Protein AF-A0A7L1BUF7-F1 (afdb_monomer)

pLDDT: mean 76.85, std 22.31, range [34.56, 97.25]

Foldseek 3Di:
DPCLVVVLVVVCVVPVLAAEAEQVLVCLQFPFPDDPPPPVPPPPPDDDDDDDDDDDDDDPPPPPPPRGTHNLVVVCVVCVVPRVVVSLVVSLVSQVVSVPDDDPDPDRPDPDHHYHYSDHSVVSVD

Organism: NCBI:txid201329

Secondary structure (DSSP, 8-state):
--SHHHHHHHHHHH-TTSEEE---HHHHH-EES-----------------------PPP---------EE-HHHHHHH-HHHHHHHHHHHHHHHHHHHHHSPPSS-S-SSSS--EEESS-SGGGT-

Solvent-accessible surface area (backbone atoms only — not comparable to full-atom values): 8322 Å² total; per-residue (Å²): 137,92,51,65,72,60,52,51,52,52,48,45,70,76,36,73,83,46,48,74,44,74,64,68,59,68,54,39,50,49,33,70,66,76,74,79,74,80,70,78,70,75,84,76,78,81,76,89,75,82,90,83,92,81,88,84,91,74,87,81,72,79,80,76,75,73,85,46,62,41,40,48,56,59,45,24,73,73,40,42,95,79,26,38,69,59,41,50,52,49,51,39,52,54,51,51,50,63,68,68,51,75,70,92,64,70,81,74,94,49,100,75,75,50,74,48,63,58,71,52,67,62,68,69,77,105

InterPro domains:
  IPR027417 P-loop containing nucleoside triphosphate hydrolase [G3DSA:3.40.50.300] (1-126)
  IPR027417 P-loop containing nucleoside triphosphate hydrolase [SSF52540] (1-125)
  IPR031314 Deoxynucleoside kinase domain [PF01712] (1-126)
  IPR050566 Deoxyribonucleoside Kinase [PTHR10513] (1-126)

Radius of gyration: 23.21 Å; Cα contacts (8 Å, |Δi|>4): 91; chains: 1; bounding box: 41×26×74 Å

Structure (mmCIF, N/CA/C/O backbone):
data_AF-A0A7L1BUF7-F1
#
_entry.id   AF-A0A7L1BUF7-F1
#
loop_
_atom_site.group_PDB
_atom_site.id
_atom_site.type_symbol
_atom_site.label_atom_id
_atom_site.label_alt_id
_atom_site.label_comp_id
_atom_site.label_asym_id
_atom_site.label_entity_id
_atom_site.label_seq_id
_atom_site.pdbx_PDB_ins_code
_atom_site.Cartn_x
_atom_site.Cartn_y
_atom_site.Cartn_z
_atom_site.occupancy
_atom_site.B_iso_or_equiv
_atom_site.auth_seq_id
_atom_site.auth_comp_id
_atom_site.auth_asym_id
_atom_site.auth_atom_id
_atom_site.pdbx_PDB_model_num
ATOM 1 N N . ALA A 1 1 ? -11.373 -7.099 -3.802 1.00 74.81 1 ALA A N 1
ATOM 2 C CA . ALA A 1 1 ? -10.073 -6.577 -4.284 1.00 74.81 1 ALA A CA 1
ATOM 3 C C . ALA A 1 1 ? -10.160 -6.360 -5.794 1.00 7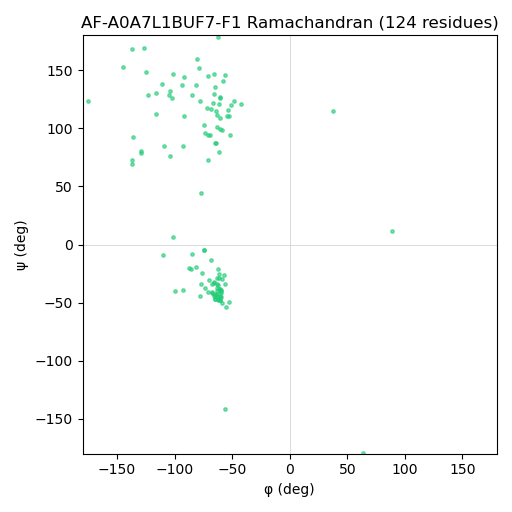4.81 1 ALA A C 1
ATOM 5 O O . ALA A 1 1 ? -10.762 -7.196 -6.445 1.00 74.81 1 ALA A O 1
ATOM 6 N N . VAL A 1 2 ? -9.598 -5.273 -6.344 1.00 91.62 2 VAL A N 1
ATOM 7 C CA . VAL A 1 2 ? -9.746 -4.901 -7.778 1.00 91.62 2 VAL A CA 1
ATOM 8 C C . VAL A 1 2 ? -8.531 -5.242 -8.661 1.00 91.62 2 VAL A C 1
ATOM 10 O O . VAL A 1 2 ? -8.479 -4.840 -9.813 1.00 91.62 2 VAL A O 1
ATOM 13 N N . GLY A 1 3 ? -7.524 -5.948 -8.131 1.00 93.19 3 GLY A N 1
ATOM 14 C CA . GLY A 1 3 ? -6.395 -6.453 -8.934 1.00 93.19 3 GLY A CA 1
ATOM 15 C C . GLY A 1 3 ? -5.177 -5.529 -9.104 1.00 93.19 3 GLY A C 1
ATOM 16 O O . GLY A 1 3 ? -4.300 -5.849 -9.899 1.00 93.19 3 GLY A O 1
ATOM 17 N N . LYS A 1 4 ? -5.059 -4.428 -8.346 1.00 95.38 4 LYS A N 1
ATOM 18 C CA . LYS A 1 4 ? -3.922 -3.479 -8.445 1.00 95.38 4 LYS A CA 1
ATOM 19 C C . LYS A 1 4 ? -2.547 -4.147 -8.331 1.00 95.38 4 LYS A C 1
ATOM 21 O O . LYS A 1 4 ? -1.699 -3.940 -9.190 1.00 95.38 4 LYS A O 1
ATOM 26 N N . SER A 1 5 ? -2.343 -4.988 -7.317 1.00 94.56 5 SER A N 1
ATOM 27 C CA . SER A 1 5 ? -1.062 -5.675 -7.116 1.00 94.56 5 SER A CA 1
ATOM 28 C C . SER A 1 5 ? -0.759 -6.663 -8.251 1.00 94.56 5 SER A C 1
ATOM 30 O O . SER A 1 5 ? 0.396 -6.842 -8.619 1.00 94.56 5 SER A O 1
ATOM 32 N N . THR A 1 6 ? -1.786 -7.278 -8.852 1.00 95.31 6 THR A N 1
ATOM 33 C CA . THR A 1 6 ? -1.630 -8.127 -10.046 1.00 95.31 6 THR A CA 1
ATOM 34 C C . THR A 1 6 ? -1.182 -7.301 -11.247 1.00 95.31 6 THR A C 1
ATOM 36 O O . THR A 1 6 ? -0.256 -7.695 -11.947 1.00 95.31 6 THR A O 1
ATOM 39 N N . PHE A 1 7 ? -1.785 -6.131 -11.455 1.00 96.00 7 PHE A N 1
ATOM 40 C CA . PHE A 1 7 ? -1.385 -5.223 -12.525 1.00 96.00 7 PHE A CA 1
ATOM 41 C C . PHE A 1 7 ? 0.051 -4.707 -12.345 1.00 96.00 7 PHE A C 1
ATOM 43 O O . PHE A 1 7 ? 0.814 -4.685 -13.305 1.00 96.00 7 PHE A O 1
ATOM 50 N N . LEU A 1 8 ? 0.468 -4.388 -11.114 1.00 95.19 8 LEU A N 1
ATOM 51 C CA . LEU A 1 8 ? 1.860 -4.016 -10.830 1.00 95.19 8 LEU A CA 1
ATOM 52 C C . LEU A 1 8 ? 2.845 -5.138 -11.175 1.00 95.19 8 LEU A C 1
ATOM 54 O O . LEU A 1 8 ? 3.888 -4.864 -11.755 1.00 95.19 8 LEU A O 1
ATOM 58 N N . LYS A 1 9 ? 2.507 -6.404 -10.901 1.00 94.44 9 LYS A N 1
ATOM 59 C CA . LYS A 1 9 ? 3.352 -7.537 -11.318 1.00 94.44 9 LYS A CA 1
ATOM 60 C C . LYS A 1 9 ? 3.530 -7.593 -12.838 1.00 94.44 9 LYS A C 1
ATOM 62 O O . LYS A 1 9 ? 4.637 -7.849 -13.299 1.00 94.44 9 LYS A O 1
ATOM 67 N N . LEU A 1 10 ? 2.470 -7.323 -13.605 1.00 97.12 10 LEU A N 1
ATOM 68 C CA . LEU A 1 10 ? 2.556 -7.242 -15.067 1.00 97.12 10 LEU A CA 1
ATOM 69 C C . LEU A 1 10 ? 3.449 -6.079 -15.511 1.00 97.12 10 LEU A C 1
ATOM 71 O O . LEU A 1 10 ? 4.304 -6.275 -16.366 1.00 97.12 10 LEU A O 1
ATOM 75 N N . LEU A 1 11 ? 3.312 -4.897 -14.900 1.00 95.56 11 LEU A N 1
ATOM 76 C CA . LEU A 1 11 ? 4.188 -3.759 -15.198 1.00 95.56 11 LEU A CA 1
ATOM 77 C C . LEU A 1 11 ? 5.659 -4.068 -14.909 1.00 95.56 11 LEU A C 1
ATOM 79 O O . LEU A 1 11 ? 6.512 -3.681 -15.698 1.00 95.56 11 LEU A O 1
ATOM 83 N N . GLY A 1 12 ? 5.957 -4.791 -13.828 1.00 93.56 12 GLY A N 1
ATOM 84 C CA . GLY A 1 12 ? 7.332 -5.157 -13.478 1.00 93.56 12 GLY A CA 1
ATOM 85 C C . GLY A 1 12 ? 7.944 -6.144 -14.469 1.00 93.56 12 GLY A C 1
ATOM 86 O O . GLY A 1 12 ? 9.127 -6.053 -14.777 1.00 93.56 12 GLY A O 1
ATOM 87 N N . ALA A 1 13 ? 7.125 -7.049 -15.016 1.00 94.50 13 ALA A N 1
ATOM 88 C CA . ALA A 1 13 ? 7.547 -7.966 -16.069 1.00 94.50 13 ALA A CA 1
ATOM 89 C C . ALA A 1 13 ? 7.766 -7.248 -17.414 1.00 94.50 13 ALA A C 1
ATOM 91 O O . ALA A 1 13 ? 8.734 -7.537 -18.112 1.00 94.50 13 ALA A O 1
ATOM 92 N N . THR A 1 14 ? 6.889 -6.304 -17.771 1.00 95.62 14 THR A N 1
ATOM 93 C CA . THR A 1 14 ? 6.963 -5.565 -19.043 1.00 95.62 14 THR A CA 1
ATOM 94 C C . THR A 1 14 ? 8.039 -4.477 -19.032 1.00 95.62 14 THR A C 1
ATOM 96 O O . THR A 1 14 ? 8.672 -4.226 -20.056 1.00 95.62 14 THR A O 1
ATOM 99 N N . PHE A 1 15 ? 8.275 -3.840 -17.883 1.00 92.25 15 PHE A N 1
ATOM 100 C CA . PHE A 1 15 ? 9.217 -2.733 -17.726 1.00 92.25 15 PHE A CA 1
ATOM 101 C C . PHE A 1 15 ? 10.183 -2.986 -16.555 1.00 92.25 15 PHE A C 1
ATOM 103 O O . PHE A 1 15 ? 10.036 -2.379 -15.494 1.00 92.25 15 PHE A O 1
ATOM 110 N N . PRO A 1 16 ? 11.224 -3.822 -16.733 1.00 88.44 16 PRO A N 1
AT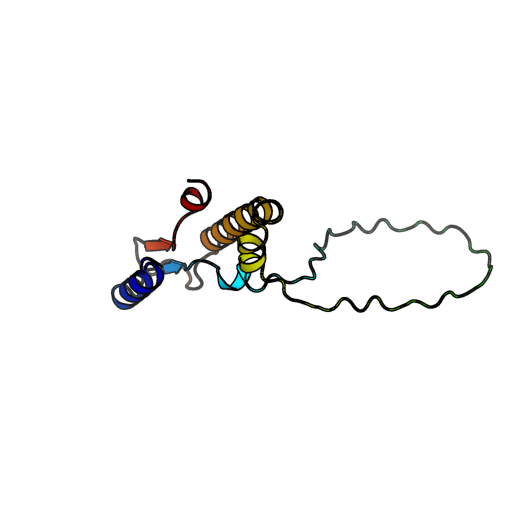OM 111 C CA . PRO A 1 16 ? 12.131 -4.202 -15.642 1.00 88.44 16 PRO A CA 1
ATOM 112 C C . PRO A 1 16 ? 12.913 -3.038 -15.017 1.00 88.44 16 PRO A C 1
ATOM 114 O O . PRO A 1 16 ? 13.409 -3.153 -13.905 1.00 88.44 16 PRO A O 1
ATOM 117 N N . GLN A 1 17 ? 13.046 -1.920 -15.738 1.00 87.75 17 GLN A N 1
ATOM 118 C CA . GLN A 1 17 ? 13.732 -0.712 -15.262 1.00 87.75 17 GLN A CA 1
ATOM 119 C C . GLN A 1 17 ? 12.817 0.211 -14.438 1.00 87.75 17 GLN A C 1
ATOM 121 O O . GLN A 1 17 ? 13.280 1.222 -13.912 1.00 87.75 17 GLN A O 1
ATOM 126 N N . TRP A 1 18 ? 11.509 -0.067 -14.378 1.00 90.62 18 TRP A N 1
ATOM 127 C CA . TRP A 1 18 ? 10.573 0.736 -13.596 1.00 90.62 18 TRP A CA 1
ATOM 128 C C . TRP A 1 18 ? 10.627 0.323 -12.135 1.00 90.62 18 TRP A C 1
ATOM 130 O O . TRP A 1 18 ? 10.607 -0.858 -11.796 1.00 90.62 18 TRP A O 1
ATOM 140 N N . HIS A 1 19 ? 10.623 1.315 -11.254 1.00 91.19 19 HIS A N 1
ATOM 141 C CA . HIS A 1 19 ? 10.612 1.072 -9.825 1.00 91.19 19 HIS A CA 1
ATOM 142 C C . HIS A 1 19 ? 9.168 1.045 -9.318 1.00 91.19 19 HIS A C 1
ATOM 144 O O . HIS A 1 19 ? 8.466 2.061 -9.311 1.00 91.19 19 HIS A O 1
ATOM 150 N N . LEU A 1 20 ? 8.713 -0.138 -8.916 1.00 92.94 20 LEU A N 1
ATOM 151 C CA . LEU A 1 20 ? 7.349 -0.367 -8.452 1.00 92.94 20 LEU A CA 1
ATOM 152 C C . LEU A 1 20 ? 7.330 -0.511 -6.933 1.00 92.94 20 LEU A C 1
ATOM 154 O O . LEU A 1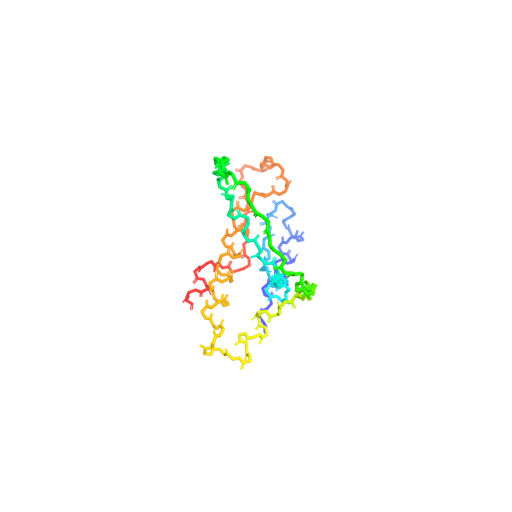 20 ? 8.046 -1.339 -6.378 1.00 92.94 20 LEU A O 1
ATOM 158 N N . VAL A 1 21 ? 6.470 0.253 -6.269 1.00 92.38 21 VAL A N 1
ATOM 159 C CA . VAL A 1 21 ? 6.342 0.257 -4.808 1.00 92.38 21 VAL A CA 1
ATOM 160 C C . VAL A 1 21 ? 4.954 -0.235 -4.424 1.00 92.38 21 VAL A C 1
ATOM 162 O O . VAL A 1 21 ? 3.948 0.425 -4.693 1.00 92.38 21 VAL A O 1
ATOM 165 N N . THR A 1 22 ? 4.892 -1.411 -3.803 1.00 91.81 22 THR A N 1
ATOM 166 C CA . THR A 1 22 ? 3.638 -2.018 -3.336 1.00 91.81 22 THR A CA 1
ATOM 167 C C . THR A 1 22 ? 3.175 -1.428 -2.007 1.00 91.81 22 THR A C 1
ATOM 169 O O . THR A 1 22 ? 3.966 -0.885 -1.238 1.00 91.81 22 THR A O 1
ATOM 172 N N . GLU A 1 23 ? 1.891 -1.578 -1.695 1.00 90.12 23 GLU A N 1
ATOM 173 C CA . GLU A 1 23 ? 1.328 -1.117 -0.425 1.00 90.12 23 GLU A CA 1
ATOM 174 C C . GLU A 1 23 ? 1.934 -1.904 0.760 1.00 90.12 23 GLU A C 1
ATOM 176 O O . GLU A 1 23 ? 2.012 -3.137 0.700 1.00 90.12 23 GLU A O 1
ATOM 181 N N . PRO A 1 24 ? 2.327 -1.244 1.868 1.00 89.88 24 PRO A N 1
ATOM 182 C CA . PRO A 1 24 ? 2.984 -1.894 3.004 1.00 89.88 24 PRO A CA 1
ATOM 183 C C . PRO A 1 24 ? 2.005 -2.681 3.901 1.00 89.88 24 PRO A C 1
ATOM 185 O O . PRO A 1 24 ? 2.092 -2.653 5.127 1.00 89.88 24 PRO A O 1
ATOM 188 N N . VAL A 1 25 ? 1.085 -3.450 3.311 1.00 90.00 25 VAL A N 1
ATOM 189 C CA . VAL A 1 25 ? 0.033 -4.204 4.023 1.00 90.00 25 VAL A CA 1
ATOM 190 C C . VAL A 1 25 ? 0.613 -5.154 5.075 1.00 90.00 25 VAL A C 1
ATOM 192 O O . VAL A 1 25 ? 0.012 -5.361 6.131 1.00 90.00 25 VAL A O 1
ATOM 195 N N . ALA A 1 26 ? 1.793 -5.727 4.820 1.00 90.38 26 ALA A N 1
ATOM 196 C CA . ALA A 1 26 ? 2.479 -6.590 5.779 1.00 90.38 26 ALA A CA 1
ATOM 197 C C . ALA A 1 26 ? 2.807 -5.857 7.092 1.00 90.38 26 ALA A C 1
ATOM 199 O O . ALA A 1 26 ? 2.625 -6.431 8.166 1.00 90.38 26 ALA A O 1
ATOM 200 N N . GLN A 1 27 ? 3.204 -4.581 7.013 1.00 90.94 27 GLN A N 1
ATOM 201 C CA . GLN A 1 27 ? 3.502 -3.746 8.181 1.00 90.94 27 GLN A CA 1
ATOM 202 C C . GLN A 1 27 ? 2.238 -3.489 9.012 1.00 90.94 27 GLN A C 1
ATOM 204 O O . GLN A 1 27 ? 2.292 -3.445 10.235 1.00 90.94 27 GLN A O 1
ATOM 209 N N . TRP A 1 28 ? 1.076 -3.387 8.364 1.00 93.12 28 TRP A N 1
ATOM 210 C CA . TRP A 1 28 ? -0.204 -3.148 9.041 1.00 93.12 28 TRP A CA 1
ATOM 211 C C . TRP A 1 28 ? -0.755 -4.388 9.742 1.00 93.12 28 TRP A C 1
ATOM 213 O O . TRP A 1 28 ? -1.542 -4.278 10.682 1.00 93.12 28 TRP A O 1
ATOM 223 N N . ARG A 1 29 ? -0.352 -5.577 9.282 1.00 93.31 29 ARG A N 1
ATOM 224 C CA . ARG A 1 29 ? -0.725 -6.862 9.887 1.00 93.31 29 ARG A CA 1
ATOM 225 C C . ARG A 1 29 ? 0.195 -7.281 11.029 1.00 93.31 29 ARG A C 1
ATOM 227 O O . ARG A 1 29 ? -0.198 -8.131 11.822 1.00 93.31 29 ARG A O 1
ATOM 234 N N . LYS A 1 30 ? 1.410 -6.730 11.087 1.00 91.44 30 LYS A N 1
ATOM 235 C CA . LYS A 1 30 ? 2.445 -7.077 12.067 1.00 91.44 30 LYS A CA 1
ATOM 236 C C . LYS A 1 30 ? 3.118 -5.813 12.598 1.00 91.44 30 LYS A C 1
ATOM 238 O O . LYS A 1 30 ? 4.286 -5.556 12.318 1.00 91.44 30 LYS A O 1
ATOM 243 N N . VAL A 1 31 ? 2.375 -5.027 13.370 1.00 88.44 31 VAL A N 1
ATOM 244 C CA . VAL A 1 31 ? 2.925 -3.866 14.077 1.00 88.44 31 VAL A CA 1
ATOM 245 C C . VAL A 1 31 ? 3.677 -4.370 15.313 1.00 88.44 31 VAL A C 1
ATOM 247 O O . VAL A 1 31 ? 3.071 -5.076 16.123 1.00 88.44 31 VAL A O 1
ATOM 250 N N . PRO A 1 32 ? 4.972 -4.057 15.495 1.00 80.38 32 PRO A N 1
ATOM 251 C CA . PRO A 1 32 ? 5.694 -4.430 16.708 1.00 80.38 32 PRO A CA 1
ATOM 252 C C . PRO A 1 32 ? 5.030 -3.794 17.936 1.00 80.38 32 PRO A C 1
ATOM 254 O O . PRO A 1 32 ? 4.858 -2.579 17.975 1.00 80.38 32 PRO A O 1
ATOM 257 N N . ALA A 1 33 ? 4.667 -4.586 18.951 1.00 60.72 33 ALA A N 1
ATOM 258 C CA . ALA A 1 33 ? 4.056 -4.052 20.175 1.00 60.72 33 ALA A CA 1
ATOM 259 C C . ALA A 1 33 ? 5.060 -3.327 21.098 1.00 60.72 33 ALA A C 1
ATOM 261 O O . ALA A 1 33 ? 4.660 -2.751 22.106 1.00 60.72 33 ALA A O 1
ATOM 262 N N . GLY A 1 34 ? 6.355 -3.339 20.762 1.00 54.34 34 GLY A N 1
ATOM 263 C CA . GLY A 1 34 ? 7.428 -2.696 21.520 1.00 54.34 34 GLY A CA 1
ATOM 264 C C . GLY A 1 34 ? 7.988 -1.479 20.793 1.00 54.34 34 GLY A C 1
ATOM 265 O O . GLY A 1 34 ? 8.984 -1.585 20.087 1.00 54.34 34 GLY A O 1
ATOM 266 N N . GLY A 1 35 ? 7.348 -0.325 20.960 1.00 43.34 35 GLY A N 1
ATOM 267 C CA . GLY A 1 35 ? 7.881 0.961 20.524 1.00 43.34 35 GLY A CA 1
ATOM 268 C C . GLY A 1 35 ? 8.402 1.764 21.709 1.00 43.34 35 GLY A C 1
ATOM 269 O O . GLY A 1 35 ? 7.752 2.721 22.117 1.00 43.34 35 GLY A O 1
ATOM 270 N N . THR A 1 36 ? 9.577 1.433 22.249 1.00 39.06 36 THR A N 1
ATOM 271 C CA . THR A 1 36 ? 10.408 2.489 22.834 1.00 39.06 36 THR A CA 1
ATOM 272 C C . THR A 1 36 ? 10.933 3.299 21.660 1.00 39.06 36 THR A C 1
ATOM 274 O O . THR A 1 36 ? 11.944 2.972 21.041 1.00 39.06 36 THR A O 1
ATOM 277 N N . ALA A 1 37 ? 10.226 4.376 21.317 1.00 38.03 37 ALA A N 1
ATOM 278 C CA . ALA A 1 37 ? 10.924 5.501 20.729 1.00 38.03 37 ALA A CA 1
ATOM 279 C C . ALA A 1 37 ? 12.057 5.822 21.711 1.00 38.03 37 ALA A C 1
ATOM 281 O O . ALA A 1 37 ? 11.797 6.213 22.849 1.00 38.03 37 ALA A O 1
ATOM 282 N N . GLN A 1 38 ? 13.299 5.565 21.303 1.00 39.78 38 GLN A N 1
ATOM 283 C CA . GLN A 1 38 ? 14.479 6.145 21.925 1.00 39.78 38 GLN A CA 1
ATOM 284 C C . GLN A 1 38 ? 14.338 7.659 21.742 1.00 39.78 38 GLN A C 1
ATOM 286 O O . GLN A 1 38 ? 14.878 8.252 20.813 1.00 39.78 38 GLN A O 1
ATOM 291 N N . VAL A 1 39 ? 13.532 8.293 22.592 1.00 37.38 39 VAL A N 1
ATOM 292 C CA . VAL A 1 39 ? 13.757 9.681 22.950 1.00 37.38 39 VAL A CA 1
ATOM 293 C C . VAL A 1 39 ? 15.106 9.619 23.632 1.00 37.38 39 VAL A C 1
ATOM 295 O O . VAL A 1 39 ? 15.201 9.112 24.747 1.00 37.38 39 VAL A O 1
ATOM 298 N N . THR A 1 40 ? 16.155 10.009 22.908 1.00 34.56 40 THR A N 1
ATOM 299 C CA . THR A 1 40 ? 17.495 10.199 23.449 1.00 34.56 40 THR A CA 1
ATOM 300 C C . THR A 1 40 ? 17.348 11.113 24.655 1.00 34.56 40 THR A C 1
ATOM 302 O O . THR A 1 40 ? 17.254 12.332 24.523 1.00 34.56 40 THR A O 1
ATOM 305 N N . ALA A 1 41 ? 17.233 10.508 25.836 1.00 37.47 41 ALA A N 1
ATOM 306 C CA . ALA A 1 41 ? 17.314 11.212 27.088 1.00 37.47 41 ALA A CA 1
ATOM 307 C C . ALA A 1 41 ? 18.710 11.820 27.091 1.00 37.47 41 ALA A C 1
ATOM 309 O O . ALA A 1 41 ? 19.717 11.113 27.131 1.00 37.47 41 ALA A O 1
ATOM 310 N N . ILE A 1 42 ? 18.757 13.138 26.939 1.00 45.62 42 ILE A N 1
ATOM 311 C CA . ILE A 1 42 ? 19.957 13.933 27.150 1.00 45.62 42 ILE A CA 1
ATOM 312 C C . ILE A 1 42 ? 20.511 13.472 28.507 1.00 45.62 42 ILE A C 1
ATOM 314 O O . ILE A 1 42 ? 19.750 13.501 29.481 1.00 45.62 42 ILE A O 1
ATOM 318 N N . PRO A 1 43 ? 21.764 12.997 28.612 1.00 39.75 43 PRO A N 1
ATOM 319 C CA . PRO A 1 43 ? 22.298 12.593 29.898 1.00 39.75 43 PRO A CA 1
ATOM 320 C C . PRO A 1 43 ? 22.486 13.863 30.730 1.00 39.75 43 PRO A C 1
ATOM 322 O O . PRO A 1 43 ? 23.487 14.563 30.610 1.00 39.75 43 PRO A O 1
ATOM 325 N N . VAL A 1 44 ? 21.497 14.206 31.554 1.00 50.50 44 VAL A N 1
ATOM 326 C CA . VAL A 1 44 ? 21.707 15.129 32.666 1.00 50.50 44 VAL A CA 1
ATOM 327 C C . VAL A 1 44 ? 22.466 14.335 33.714 1.00 50.50 44 VAL A C 1
ATOM 329 O O . VAL A 1 44 ? 21.901 13.480 34.390 1.00 50.50 44 VAL A O 1
ATOM 332 N N . THR A 1 45 ? 23.768 14.591 33.801 1.00 45.38 45 THR A N 1
ATOM 333 C CA . THR A 1 45 ? 24.653 14.070 34.842 1.00 45.38 45 THR A CA 1
ATOM 334 C C . THR A 1 45 ? 24.070 14.414 36.218 1.00 45.38 45 THR A C 1
ATOM 336 O O . THR A 1 45 ? 23.976 15.600 36.551 1.00 45.38 45 THR A O 1
ATOM 339 N N . PRO A 1 46 ? 23.665 13.434 37.046 1.00 41.06 46 PRO A N 1
ATOM 340 C CA . PRO A 1 46 ? 23.222 13.717 38.401 1.00 41.06 46 PRO A CA 1
ATOM 341 C C . PRO A 1 46 ? 24.438 14.110 39.241 1.00 41.06 46 PRO A C 1
ATOM 343 O O . PRO A 1 46 ? 25.382 13.340 39.398 1.00 41.06 46 PRO A O 1
ATOM 346 N N . ARG A 1 47 ? 24.427 15.341 39.750 1.00 39.41 47 ARG A N 1
ATOM 347 C CA . ARG A 1 47 ? 25.426 15.860 40.686 1.00 39.41 47 ARG A CA 1
ATOM 348 C C . ARG A 1 47 ? 25.287 15.102 42.009 1.00 39.41 47 ARG A C 1
ATOM 350 O O . ARG A 1 47 ? 24.207 15.111 42.598 1.00 39.41 47 ARG A O 1
ATOM 357 N N . ASP A 1 48 ? 26.373 14.461 42.438 1.00 39.69 48 ASP A N 1
ATOM 358 C CA . ASP A 1 48 ? 26.499 13.722 43.697 1.00 39.69 48 ASP A CA 1
ATOM 359 C C . ASP A 1 48 ? 25.852 14.463 44.874 1.00 39.69 48 ASP A C 1
ATOM 361 O O . ASP A 1 48 ? 26.245 15.580 45.224 1.00 39.69 48 ASP A O 1
ATOM 365 N N . ARG A 1 49 ? 24.877 13.821 45.522 1.00 43.81 49 ARG A N 1
ATOM 366 C CA . ARG A 1 49 ? 24.381 14.239 46.834 1.00 43.81 49 ARG A CA 1
ATOM 367 C C . ARG A 1 49 ? 24.216 13.017 47.734 1.00 43.81 49 ARG A C 1
ATOM 369 O O . ARG A 1 49 ? 23.190 12.354 47.709 1.00 43.81 49 ARG A O 1
ATOM 376 N N . GLN A 1 50 ? 25.287 12.756 48.484 1.00 37.56 50 GLN A N 1
ATOM 377 C CA . GLN A 1 50 ? 25.368 12.160 49.825 1.00 37.56 50 GLN A CA 1
ATOM 378 C C . GLN A 1 50 ? 24.386 11.014 50.182 1.00 37.56 50 GLN A C 1
ATOM 380 O O . GLN A 1 50 ? 23.188 11.218 50.358 1.00 37.56 50 GLN A O 1
ATOM 385 N N . ARG A 1 51 ? 24.940 9.812 50.407 1.00 35.00 51 ARG A N 1
ATOM 386 C CA . ARG A 1 51 ? 24.251 8.606 50.914 1.00 35.00 51 ARG A CA 1
ATOM 387 C C . ARG A 1 51 ? 23.852 8.723 52.394 1.00 35.00 51 ARG A C 1
ATOM 389 O O . ARG A 1 51 ? 24.670 9.170 53.189 1.00 35.00 51 ARG A O 1
ATOM 396 N N . HIS A 1 52 ? 22.705 8.140 52.762 1.00 42.22 52 HIS A N 1
ATOM 397 C CA . HIS A 1 52 ? 22.460 7.473 54.057 1.00 42.22 52 HIS A CA 1
ATOM 398 C C . HIS A 1 52 ? 21.519 6.251 53.866 1.00 42.22 52 HIS A C 1
ATOM 400 O O . HIS A 1 52 ? 20.771 6.239 52.888 1.00 42.22 52 HIS A O 1
ATOM 406 N N . PRO A 1 53 ? 21.580 5.204 54.725 1.00 45.25 53 PRO A N 1
ATOM 407 C CA . PRO A 1 53 ? 21.044 3.868 54.427 1.00 45.25 53 PRO A CA 1
ATOM 408 C C . PRO A 1 53 ? 19.683 3.568 55.090 1.00 45.25 53 PRO A C 1
ATOM 410 O O . PRO A 1 53 ? 19.438 3.972 56.223 1.00 45.25 53 PRO A O 1
ATOM 413 N N . GLY A 1 54 ? 18.833 2.787 54.411 1.00 35.31 54 GLY A N 1
ATOM 414 C CA . GLY A 1 54 ? 17.592 2.217 54.956 1.00 35.31 54 GLY A CA 1
ATOM 415 C C . GLY A 1 54 ? 16.898 1.267 53.963 1.00 35.31 54 GLY A C 1
ATOM 416 O O . GLY A 1 54 ? 16.638 1.643 52.828 1.00 35.31 54 GLY A O 1
ATOM 417 N N . THR A 1 55 ? 16.672 0.026 54.396 1.00 41.47 55 THR A N 1
ATOM 418 C CA . THR A 1 55 ? 16.006 -1.157 53.781 1.00 41.47 55 THR A CA 1
ATOM 419 C C . THR A 1 55 ? 14.504 -0.957 53.442 1.00 41.47 55 THR A C 1
ATOM 421 O O . THR A 1 55 ? 13.975 0.088 53.813 1.00 41.47 55 THR A O 1
ATOM 424 N N . PRO A 1 56 ? 13.742 -1.929 52.854 1.00 49.28 56 PRO A N 1
ATOM 425 C CA . PRO A 1 56 ? 14.076 -3.248 52.286 1.00 49.28 56 PRO A CA 1
ATOM 426 C C . PRO A 1 56 ? 13.590 -3.479 50.826 1.00 49.28 56 PRO A C 1
ATOM 428 O O . PRO A 1 56 ? 12.789 -2.748 50.251 1.00 49.28 56 PRO A O 1
ATOM 431 N N . SER A 1 57 ? 14.083 -4.567 50.238 1.00 48.12 57 SER A N 1
ATOM 432 C CA . SER A 1 57 ? 13.785 -5.116 48.910 1.00 48.12 57 SER A CA 1
ATOM 433 C C . SER A 1 57 ? 12.317 -5.524 48.700 1.00 48.12 57 SER A C 1
ATOM 435 O O . SER A 1 57 ? 11.830 -6.436 49.369 1.00 48.12 57 SER A O 1
ATOM 437 N N . SER A 1 58 ? 11.657 -4.930 47.702 1.00 43.81 58 SER A N 1
ATOM 438 C CA . SER A 1 58 ? 10.462 -5.499 47.054 1.00 43.81 58 SER A CA 1
ATOM 439 C C . SER A 1 58 ? 10.871 -6.331 45.832 1.00 43.81 58 SER A C 1
ATOM 441 O O . SER A 1 58 ? 11.824 -5.951 45.147 1.00 43.81 58 SER A O 1
ATOM 443 N N . PRO A 1 59 ? 10.188 -7.452 45.535 1.00 45.53 59 PRO A N 1
ATOM 444 C CA . PRO A 1 59 ? 10.523 -8.280 44.390 1.00 45.53 59 PRO A CA 1
ATOM 445 C C . PRO A 1 59 ? 10.201 -7.525 43.100 1.00 45.53 59 PRO A C 1
ATOM 447 O O . PRO A 1 59 ? 9.047 -7.210 42.811 1.00 45.53 59 PRO A O 1
ATOM 450 N N . THR A 1 60 ? 11.240 -7.24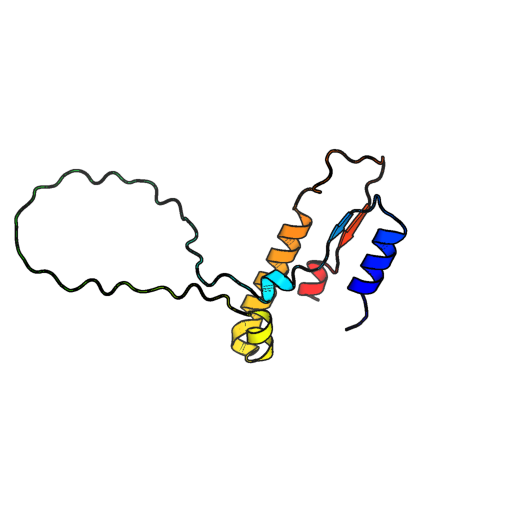6 42.318 1.00 43.34 60 THR A N 1
ATOM 451 C CA . THR A 1 60 ? 11.121 -6.859 40.914 1.00 43.34 60 THR A CA 1
ATOM 452 C C . THR A 1 60 ? 10.406 -7.991 40.191 1.00 43.34 60 THR A C 1
ATOM 454 O O . THR A 1 60 ? 11.020 -8.998 39.851 1.00 43.34 60 THR A O 1
ATOM 457 N N . VAL A 1 61 ? 9.099 -7.852 39.976 1.00 45.62 61 VAL A N 1
ATOM 458 C CA . VAL A 1 61 ? 8.401 -8.649 38.970 1.00 45.62 61 VAL A CA 1
ATOM 459 C C . VAL A 1 61 ? 9.011 -8.224 37.635 1.00 45.62 61 VAL A C 1
ATOM 461 O O . VAL A 1 61 ? 8.871 -7.051 37.275 1.00 45.62 61 VAL A O 1
ATOM 464 N N . PRO A 1 62 ? 9.723 -9.094 36.895 1.00 41.34 62 PRO A N 1
ATOM 465 C CA . PRO A 1 62 ? 10.068 -8.751 35.531 1.00 41.34 62 PRO A CA 1
ATOM 466 C C . PRO A 1 62 ? 8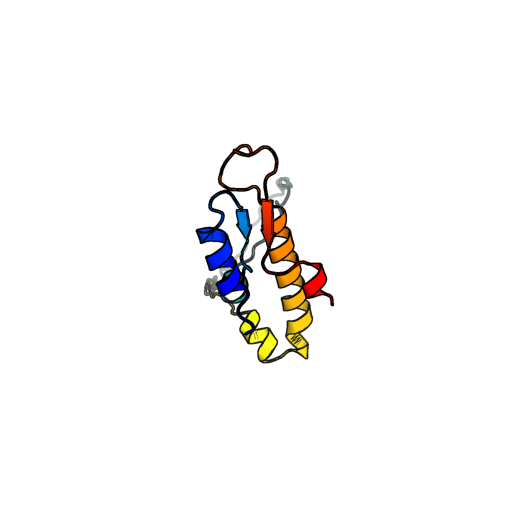.742 -8.630 34.783 1.00 41.34 62 PRO A C 1
ATOM 468 O O . PRO A 1 62 ? 8.019 -9.613 34.616 1.00 41.34 62 PRO A O 1
ATOM 471 N N . LEU A 1 63 ? 8.391 -7.408 34.375 1.00 41.66 63 LEU A N 1
ATOM 472 C CA . LEU A 1 63 ? 7.335 -7.184 33.401 1.00 41.66 63 LEU A CA 1
ATOM 473 C C . LEU A 1 63 ? 7.838 -7.819 32.105 1.00 41.66 63 LEU A C 1
ATOM 475 O O . LEU A 1 63 ? 8.535 -7.187 31.313 1.00 41.66 63 LEU A O 1
ATOM 479 N N . GLN A 1 64 ? 7.562 -9.111 31.945 1.00 40.34 64 GLN A N 1
ATOM 480 C CA . GLN A 1 64 ? 7.811 -9.854 30.728 1.00 40.34 64 GLN A CA 1
ATOM 481 C C . GLN A 1 64 ? 6.903 -9.230 29.669 1.00 40.34 64 GLN A C 1
ATOM 483 O O . GLN A 1 64 ? 5.752 -9.627 29.497 1.00 40.34 64 GLN A O 1
ATOM 488 N N . ALA A 1 65 ? 7.399 -8.183 29.010 1.00 42.38 65 ALA A N 1
ATOM 489 C CA . ALA A 1 65 ? 6.766 -7.607 27.846 1.00 42.38 65 ALA A CA 1
ATOM 490 C C . ALA A 1 65 ? 6.731 -8.719 26.802 1.00 42.38 65 ALA A C 1
ATOM 492 O O . ALA A 1 65 ? 7.740 -9.039 26.173 1.00 42.38 65 ALA A O 1
ATOM 493 N N . ALA A 1 66 ? 5.580 -9.376 26.683 1.00 40.62 66 ALA A N 1
ATOM 494 C CA . ALA A 1 66 ? 5.309 -10.258 25.573 1.00 40.62 66 ALA A CA 1
ATOM 495 C C . ALA A 1 66 ? 5.547 -9.423 24.315 1.00 40.62 66 ALA A C 1
ATOM 497 O O . ALA A 1 66 ? 4.814 -8.468 24.047 1.00 40.62 66 ALA A O 1
ATOM 498 N N . VAL A 1 67 ? 6.611 -9.741 23.579 1.00 55.50 67 VAL A N 1
ATOM 499 C CA . VAL A 1 67 ? 6.895 -9.152 22.271 1.00 55.50 67 VAL A CA 1
ATOM 500 C C . VAL A 1 67 ? 5.857 -9.724 21.306 1.00 55.50 67 VAL A C 1
ATOM 502 O O . VAL A 1 67 ? 6.115 -10.636 20.528 1.00 55.50 67 VAL A O 1
ATOM 505 N N . GLY A 1 68 ? 4.622 -9.251 21.443 1.00 63.81 68 GLY A N 1
ATOM 506 C CA . GLY A 1 68 ? 3.536 -9.522 20.522 1.00 63.81 68 GLY A CA 1
ATOM 507 C C . GLY A 1 68 ? 3.679 -8.640 19.288 1.00 63.81 68 GLY A C 1
ATOM 508 O O . GLY A 1 68 ? 4.221 -7.537 19.344 1.00 63.81 68 GLY A O 1
ATOM 509 N N . SER A 1 69 ? 3.172 -9.112 18.155 1.00 79.00 69 SER A N 1
ATOM 510 C CA . SER A 1 69 ? 2.877 -8.238 17.018 1.00 79.00 69 SER A CA 1
ATOM 511 C C . SER A 1 69 ? 1.368 -8.029 16.963 1.00 79.00 69 SER A C 1
ATOM 513 O O . SER A 1 69 ? 0.614 -8.992 17.095 1.00 79.00 69 SER A O 1
ATOM 515 N N . ALA A 1 70 ? 0.926 -6.783 16.818 1.00 89.12 70 ALA A N 1
ATOM 516 C CA . ALA A 1 70 ? -0.482 -6.433 16.703 1.00 89.12 70 ALA A CA 1
ATOM 517 C C . ALA A 1 70 ? -0.895 -6.354 15.226 1.00 89.12 70 ALA A C 1
ATOM 519 O O . ALA A 1 70 ? -0.181 -5.785 14.396 1.00 89.12 70 ALA A O 1
ATOM 520 N N . ASN A 1 71 ? -2.069 -6.895 14.894 1.00 94.88 71 ASN A N 1
ATOM 521 C CA . ASN A 1 71 ? -2.659 -6.778 13.562 1.00 94.88 71 ASN A CA 1
ATOM 522 C C . ASN A 1 71 ? -3.600 -5.569 13.518 1.00 94.88 71 ASN A C 1
ATOM 524 O O . ASN A 1 71 ? -4.810 -5.693 13.708 1.00 94.88 71 ASN A O 1
ATOM 528 N N . LEU A 1 72 ? -3.031 -4.388 13.273 1.00 94.75 72 LEU A N 1
ATOM 529 C CA . LEU A 1 72 ? -3.765 -3.122 13.278 1.00 94.75 72 LEU A CA 1
ATOM 530 C C . LEU A 1 72 ? -4.845 -3.068 12.188 1.00 94.75 72 LEU A C 1
ATOM 532 O O . LEU A 1 72 ? -5.914 -2.505 12.410 1.00 94.75 72 LEU A O 1
ATOM 536 N N . LEU A 1 73 ? -4.596 -3.697 11.033 1.00 95.06 73 LEU A N 1
ATOM 537 C CA . LEU A 1 73 ? -5.598 -3.824 9.972 1.00 95.06 73 LEU A CA 1
ATOM 538 C C . LEU A 1 73 ? -6.841 -4.575 10.468 1.00 95.06 73 LEU A C 1
ATOM 540 O O . LEU A 1 73 ? -7.965 -4.152 10.220 1.00 95.06 73 LEU A O 1
ATOM 544 N N . GLN A 1 74 ? -6.641 -5.684 11.181 1.00 95.44 74 GLN A N 1
ATOM 545 C CA . GLN A 1 74 ? -7.740 -6.459 11.748 1.00 95.44 74 GLN A CA 1
ATOM 546 C C . GLN A 1 74 ? -8.469 -5.687 12.853 1.00 95.44 74 GLN A C 1
ATOM 548 O O . GLN A 1 74 ? -9.695 -5.696 12.881 1.00 95.44 74 GLN A O 1
ATOM 553 N N . MET A 1 75 ? -7.737 -4.981 13.717 1.00 95.75 75 MET A N 1
ATOM 554 C CA . MET A 1 75 ? -8.325 -4.155 14.780 1.00 95.75 75 MET A CA 1
ATOM 555 C C . MET A 1 75 ? -9.209 -3.035 14.211 1.00 95.75 75 MET A C 1
ATOM 557 O O . MET A 1 75 ? -10.291 -2.786 14.738 1.00 95.75 75 MET A O 1
ATOM 561 N N . MET A 1 76 ? -8.801 -2.421 13.092 1.00 96.38 76 MET A N 1
ATOM 562 C CA . MET A 1 76 ? -9.611 -1.437 12.366 1.00 96.38 76 MET A CA 1
ATOM 563 C C . MET A 1 76 ? -10.931 -2.021 11.858 1.00 96.38 76 MET A C 1
ATOM 565 O O . MET A 1 76 ? -11.972 -1.396 12.042 1.00 96.38 76 MET A O 1
ATOM 569 N N . TYR A 1 77 ? -10.914 -3.228 11.285 1.00 96.06 77 TYR A N 1
ATOM 570 C CA . TYR A 1 77 ? -12.146 -3.880 10.832 1.00 96.06 77 TYR A CA 1
ATO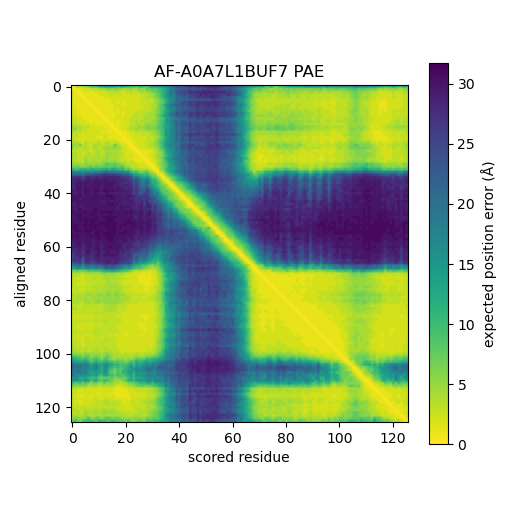M 571 C C . TYR A 1 77 ? -13.056 -4.333 11.982 1.00 96.06 77 TYR A C 1
ATOM 573 O O . TYR A 1 77 ? -14.270 -4.366 11.804 1.00 96.06 77 TYR A O 1
ATOM 581 N N . GLN A 1 78 ? -12.494 -4.698 13.139 1.00 97.25 78 GLN A N 1
ATOM 582 C CA . GLN A 1 78 ? -13.265 -5.176 14.292 1.00 97.25 78 GLN A CA 1
ATOM 583 C C . GLN A 1 78 ? -13.935 -4.042 15.075 1.00 97.25 78 GLN A C 1
ATOM 585 O O . GLN A 1 78 ? -15.099 -4.161 15.441 1.00 97.25 78 GLN A O 1
ATOM 590 N N . GLU A 1 79 ? -13.215 -2.950 15.341 1.00 96.75 79 GLU A N 1
ATOM 591 C CA . GLU A 1 79 ? -13.716 -1.833 16.148 1.00 96.75 79 GLU A CA 1
ATOM 592 C C . GLU A 1 79 ? -13.326 -0.491 15.496 1.00 96.75 79 GLU A C 1
ATOM 594 O O . GLU A 1 79 ? -12.431 0.223 15.970 1.00 96.75 79 GLU A O 1
ATOM 599 N N . PRO A 1 80 ? -13.979 -0.123 14.377 1.00 96.75 80 PRO A N 1
ATOM 600 C CA . PRO A 1 80 ? -13.579 1.027 13.572 1.00 96.75 80 PRO A CA 1
ATOM 601 C C . PRO A 1 80 ? -13.677 2.347 14.340 1.00 96.75 80 PRO A C 1
ATOM 603 O O . PRO A 1 80 ? -12.814 3.205 14.163 1.00 96.75 80 PRO A O 1
ATOM 606 N N . ALA A 1 81 ? -14.656 2.510 15.237 1.00 97.12 81 ALA A N 1
ATOM 607 C CA . ALA A 1 81 ? -14.787 3.715 16.062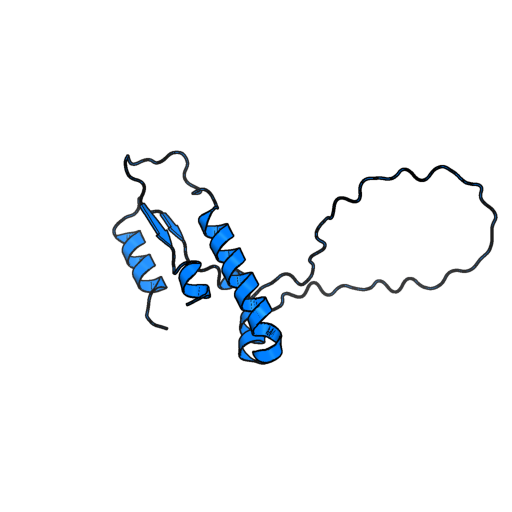 1.00 97.12 81 ALA A CA 1
ATOM 608 C C . ALA A 1 81 ? -13.544 3.977 16.931 1.00 97.12 81 ALA A C 1
ATOM 610 O O . ALA A 1 81 ? -13.213 5.126 17.212 1.00 97.12 81 ALA A O 1
ATOM 611 N N . ARG A 1 82 ? -12.831 2.914 17.320 1.00 96.69 82 ARG A N 1
ATOM 612 C CA . ARG A 1 82 ? -11.629 3.003 18.145 1.00 96.69 82 ARG A CA 1
ATOM 613 C C . ARG A 1 82 ? -10.348 3.086 17.322 1.00 96.69 82 ARG A C 1
ATOM 615 O O . ARG A 1 82 ? -9.437 3.821 17.690 1.00 96.69 82 ARG A O 1
ATOM 622 N N . TRP A 1 83 ? -10.265 2.340 16.220 1.00 96.94 83 TRP A N 1
ATOM 623 C CA . TRP A 1 83 ? -8.995 2.116 15.517 1.00 96.94 83 TRP A CA 1
ATOM 624 C C . TRP A 1 83 ? -8.869 2.797 14.154 1.00 96.94 83 TRP A C 1
ATOM 626 O O . TRP A 1 83 ? -7.764 2.815 13.611 1.00 96.94 83 TRP A O 1
ATOM 636 N N . SER A 1 84 ? -9.932 3.390 13.597 1.00 96.50 84 SER A N 1
ATOM 637 C CA . SER A 1 84 ? -9.872 4.007 12.259 1.00 96.50 84 SER A CA 1
ATOM 638 C C . SER A 1 84 ? -8.845 5.133 12.180 1.00 96.50 84 SER A C 1
ATOM 640 O O . SER A 1 84 ? -8.011 5.121 11.280 1.00 96.50 84 SER A O 1
ATOM 642 N N . TYR A 1 85 ? -8.846 6.065 13.140 1.00 96.19 85 TYR A N 1
ATOM 643 C CA . TYR A 1 85 ? -7.893 7.181 13.151 1.00 96.19 85 TYR A CA 1
ATOM 644 C C . TYR A 1 85 ? -6.440 6.693 13.240 1.00 96.19 85 TYR A C 1
ATOM 646 O O . TYR A 1 85 ? -5.573 7.139 12.485 1.00 96.19 85 TYR A O 1
ATOM 654 N N . THR A 1 86 ? -6.179 5.729 14.126 1.00 95.88 86 THR A N 1
ATOM 655 C CA . T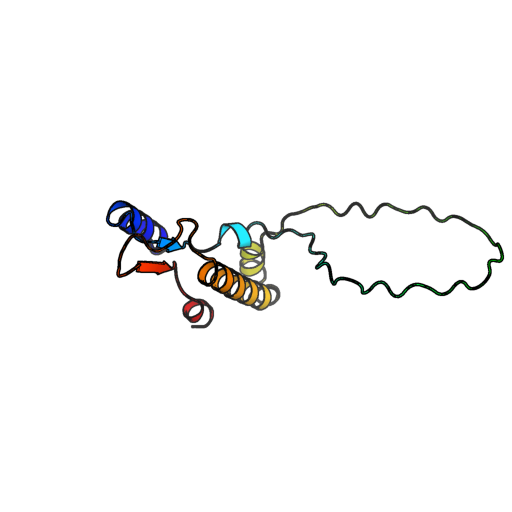HR A 1 86 ? -4.854 5.121 14.290 1.00 95.88 86 THR A CA 1
ATOM 656 C C . THR A 1 86 ? -4.412 4.411 13.015 1.00 95.88 86 THR A C 1
ATOM 658 O O . THR A 1 86 ? -3.294 4.628 12.551 1.00 95.88 86 THR A O 1
ATOM 661 N N . PHE A 1 87 ? -5.287 3.598 12.417 1.00 95.62 87 PHE A N 1
ATOM 662 C CA . PHE A 1 87 ? -4.989 2.874 11.186 1.00 95.62 87 PHE A CA 1
ATOM 663 C C . PHE A 1 87 ? -4.768 3.822 10.005 1.00 95.62 87 PHE A C 1
ATOM 665 O O . PHE A 1 87 ? -3.779 3.670 9.297 1.00 95.62 87 PHE A O 1
ATOM 672 N N . GLN A 1 88 ? -5.632 4.819 9.809 1.00 95.19 88 GLN A N 1
ATOM 673 C CA . GLN A 1 88 ? -5.515 5.780 8.711 1.00 95.19 88 GLN A CA 1
ATOM 674 C C . GLN A 1 88 ? -4.224 6.600 8.825 1.00 95.19 88 GLN A C 1
ATOM 676 O O . GLN A 1 88 ? -3.503 6.757 7.840 1.00 95.19 88 GLN A O 1
ATOM 681 N N . THR A 1 89 ? -3.881 7.051 10.036 1.00 94.81 89 THR A N 1
ATOM 682 C CA . THR A 1 89 ? -2.620 7.761 10.300 1.00 94.81 89 THR A CA 1
ATOM 683 C C . THR A 1 89 ? -1.416 6.865 10.007 1.00 94.81 89 THR A C 1
ATOM 685 O O . THR A 1 89 ? -0.485 7.277 9.315 1.00 94.81 89 THR A O 1
ATOM 688 N N . PHE A 1 90 ? -1.440 5.617 10.483 1.00 95.00 90 PHE A N 1
ATOM 689 C CA . PHE A 1 90 ? -0.352 4.668 10.260 1.00 95.00 90 PHE A CA 1
ATOM 690 C C . PHE A 1 90 ? -0.201 4.282 8.781 1.00 95.00 90 PHE A C 1
ATOM 692 O O . PHE A 1 90 ? 0.917 4.279 8.267 1.00 95.00 90 PHE A O 1
ATOM 699 N N . SER A 1 91 ? -1.311 4.034 8.078 1.00 94.06 91 SER A N 1
ATOM 700 C CA . SER A 1 91 ? -1.353 3.787 6.631 1.00 94.06 91 SER A CA 1
ATOM 701 C C . SER A 1 91 ? -0.705 4.939 5.868 1.00 94.06 91 SER A C 1
ATOM 703 O O . SER A 1 91 ? 0.271 4.721 5.144 1.00 94.06 91 SER A O 1
ATOM 705 N N . CYS A 1 92 ? -1.158 6.169 6.120 1.00 95.25 92 CYS A N 1
ATOM 706 C CA . CYS A 1 92 ? -0.672 7.359 5.431 1.00 95.25 92 CYS A CA 1
ATOM 707 C C . CYS A 1 92 ? 0.832 7.567 5.654 1.00 95.25 92 CYS A C 1
ATOM 709 O O . CYS A 1 92 ? 1.590 7.730 4.695 1.00 95.25 92 CYS A O 1
ATOM 711 N N . ILE A 1 93 ? 1.293 7.470 6.906 1.00 94.31 93 ILE A N 1
ATOM 712 C CA . ILE A 1 93 ? 2.717 7.609 7.238 1.00 94.31 93 ILE A CA 1
ATOM 713 C C . ILE A 1 93 ? 3.542 6.483 6.605 1.00 94.31 93 ILE A C 1
ATOM 715 O O . ILE A 1 93 ? 4.610 6.751 6.060 1.00 94.31 93 ILE A O 1
ATOM 719 N N . SER A 1 94 ? 3.074 5.233 6.646 1.00 94.00 94 SER A N 1
ATOM 720 C CA . SER A 1 94 ? 3.799 4.103 6.047 1.00 94.00 94 SER A CA 1
ATOM 721 C C . SER A 1 94 ? 3.941 4.241 4.526 1.00 94.00 94 SER A C 1
ATOM 723 O O . SER A 1 94 ? 5.013 3.974 3.987 1.00 94.00 94 SER A O 1
ATOM 725 N N . ARG A 1 95 ? 2.912 4.755 3.836 1.00 94.00 95 ARG A N 1
ATOM 726 C CA . ARG A 1 95 ? 2.982 5.108 2.409 1.00 94.00 95 ARG A CA 1
ATOM 727 C C . ARG A 1 95 ? 3.959 6.233 2.140 1.00 94.00 95 ARG A C 1
ATOM 729 O O . ARG A 1 95 ? 4.758 6.127 1.218 1.00 94.00 95 ARG A O 1
ATOM 736 N N . LEU A 1 96 ? 3.888 7.304 2.926 1.00 93.88 96 LEU A N 1
ATOM 737 C CA . LEU A 1 96 ? 4.778 8.448 2.774 1.00 93.88 96 LEU A CA 1
ATOM 738 C C . LEU A 1 96 ? 6.239 8.020 2.952 1.00 93.88 96 LEU A C 1
ATOM 740 O O . LEU A 1 96 ? 7.085 8.404 2.151 1.00 93.88 96 LEU A O 1
ATOM 744 N N . LYS A 1 97 ? 6.523 7.157 3.933 1.00 92.75 97 LYS A N 1
ATOM 745 C CA . LYS A 1 97 ? 7.853 6.561 4.120 1.00 92.75 97 LYS A CA 1
ATOM 746 C C . LYS A 1 97 ? 8.305 5.778 2.888 1.00 92.75 97 LYS A C 1
ATOM 748 O O . LYS A 1 97 ? 9.373 6.074 2.371 1.00 92.75 97 LYS A O 1
ATOM 753 N N . ALA A 1 98 ? 7.472 4.876 2.368 1.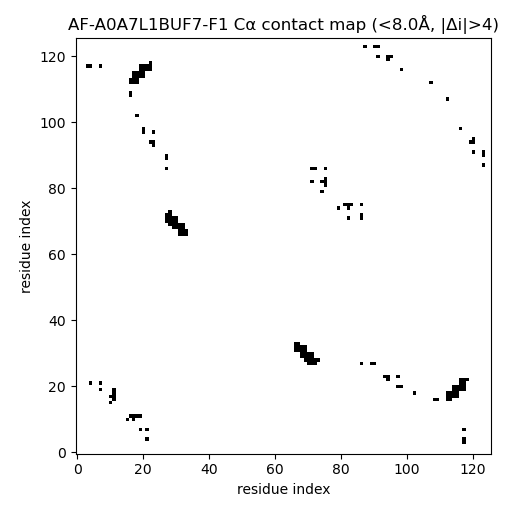00 91.25 98 ALA A N 1
ATOM 754 C CA . ALA A 1 98 ? 7.789 4.110 1.159 1.00 91.25 98 ALA A CA 1
ATOM 755 C C . ALA A 1 98 ? 7.987 4.996 -0.093 1.00 91.25 98 ALA A C 1
ATOM 757 O O . ALA A 1 98 ? 8.738 4.649 -0.999 1.00 91.25 98 ALA A O 1
ATOM 758 N N . MET A 1 99 ? 7.328 6.158 -0.164 1.00 90.81 99 MET A N 1
ATOM 759 C CA . MET A 1 99 ? 7.524 7.125 -1.254 1.00 90.81 99 MET A CA 1
ATOM 760 C C . MET A 1 99 ? 8.857 7.876 -1.163 1.00 90.81 99 MET A C 1
ATOM 762 O O . MET A 1 99 ? 9.474 8.155 -2.198 1.00 90.81 99 MET A O 1
ATOM 766 N N . LEU A 1 100 ? 9.285 8.203 0.058 1.00 91.31 100 LEU A N 1
ATOM 767 C CA . LEU A 1 100 ? 10.542 8.899 0.336 1.00 91.31 100 LEU A CA 1
ATOM 768 C C . LEU A 1 100 ? 11.760 7.971 0.345 1.00 91.31 100 LEU A C 1
ATOM 770 O O . LEU A 1 100 ? 12.880 8.458 0.215 1.00 91.31 100 LEU A O 1
ATOM 774 N N . GLU A 1 101 ? 11.552 6.663 0.495 1.00 89.19 101 GLU A N 1
ATOM 775 C CA . GLU A 1 101 ? 12.628 5.678 0.454 1.00 89.19 101 GLU A CA 1
ATOM 776 C C . GLU A 1 101 ? 13.336 5.727 -0.914 1.00 89.19 101 GLU A C 1
ATOM 778 O O . GLU A 1 101 ? 12.665 5.704 -1.960 1.00 89.19 101 GLU A O 1
ATOM 783 N N . PRO A 1 102 ? 14.675 5.882 -0.934 1.00 83.75 102 PRO A N 1
ATOM 784 C CA . PRO A 1 102 ? 15.432 5.859 -2.174 1.00 83.75 102 PRO A CA 1
ATOM 785 C C . PRO A 1 102 ? 15.351 4.459 -2.805 1.00 83.75 102 PRO A C 1
ATOM 787 O O . PRO A 1 102 ? 15.286 3.470 -2.080 1.00 83.75 102 PRO A O 1
ATOM 790 N N . PRO A 1 103 ? 15.360 4.346 -4.144 1.00 79.31 103 PRO A N 1
ATOM 791 C CA . PRO A 1 103 ? 15.451 3.046 -4.801 1.00 79.31 103 PRO A CA 1
ATOM 792 C C . PRO A 1 103 ? 16.721 2.289 -4.375 1.00 79.31 103 PRO A C 1
ATOM 794 O O . PRO A 1 103 ? 17.787 2.893 -4.273 1.00 79.31 103 PRO A O 1
ATOM 797 N N . ASP A 1 104 ? 16.610 0.972 -4.173 1.00 72.44 104 ASP A N 1
ATOM 798 C CA . ASP A 1 104 ? 17.748 0.102 -3.815 1.00 72.44 104 ASP A CA 1
ATOM 799 C C . ASP A 1 104 ? 18.821 0.041 -4.914 1.00 72.44 104 ASP A C 1
ATOM 801 O O . ASP A 1 104 ? 20.006 -0.173 -4.650 1.00 72.44 104 ASP A O 1
ATOM 805 N N . GLU A 1 105 ? 18.413 0.226 -6.170 1.00 68.38 105 GLU A N 1
ATOM 806 C CA . GLU A 1 105 ? 19.336 0.344 -7.290 1.00 68.38 105 GLU A CA 1
ATOM 807 C C . GLU A 1 105 ? 19.806 1.794 -7.389 1.00 68.38 105 GLU A C 1
ATOM 809 O O . GLU A 1 105 ? 18.960 2.679 -7.390 1.00 68.38 105 GLU A O 1
ATOM 814 N N . GLY A 1 106 ? 21.129 2.010 -7.456 1.00 64.56 106 GLY A N 1
ATOM 815 C CA . GLY A 1 106 ? 21.807 3.313 -7.370 1.00 64.56 106 GLY A CA 1
ATOM 816 C C . GLY A 1 106 ? 21.373 4.394 -8.386 1.00 64.56 106 GLY A C 1
ATOM 817 O O . GLY A 1 106 ? 20.191 4.581 -8.652 1.00 64.56 106 GLY A O 1
ATOM 818 N N . PRO A 1 107 ? 22.282 5.219 -8.935 1.00 65.31 107 PRO A N 1
ATOM 819 C CA . PRO A 1 107 ? 21.857 6.315 -9.806 1.00 65.31 107 PRO A CA 1
ATOM 820 C C . PRO A 1 107 ? 21.009 5.797 -10.986 1.00 65.31 107 PRO A C 1
ATOM 822 O O . PRO A 1 107 ? 21.262 4.689 -11.473 1.00 65.31 107 PRO A O 1
ATOM 825 N N . PRO A 1 108 ? 20.005 6.570 -11.451 1.00 68.62 108 PRO A N 1
ATOM 826 C CA . PRO A 1 108 ? 19.092 6.134 -12.498 1.00 68.62 108 PRO A CA 1
ATOM 827 C C . PRO A 1 108 ? 19.860 5.608 -13.711 1.00 68.62 108 PRO A C 1
ATOM 829 O O . PRO A 1 108 ? 20.611 6.343 -14.347 1.00 68.62 108 PRO A O 1
ATOM 832 N N . LYS A 1 109 ? 19.646 4.336 -14.062 1.00 71.19 109 LYS A N 1
ATOM 833 C CA . LYS A 1 109 ? 20.230 3.733 -15.274 1.00 71.19 109 LYS A CA 1
ATOM 834 C C . LYS A 1 109 ? 19.627 4.313 -16.557 1.00 71.19 109 LYS A C 1
ATOM 836 O O . LYS A 1 109 ? 20.147 4.078 -17.643 1.00 71.19 109 LYS A O 1
ATOM 841 N N . THR A 1 110 ? 18.516 5.044 -16.440 1.00 76.75 110 THR A N 1
ATOM 842 C CA . THR A 1 110 ? 17.785 5.638 -17.560 1.00 76.75 110 THR A CA 1
ATOM 843 C C . THR A 1 110 ? 17.619 7.150 -17.365 1.00 76.75 110 THR A C 1
ATOM 845 O O . THR A 1 110 ? 17.484 7.602 -16.226 1.00 76.75 110 THR A O 1
ATOM 848 N N . PRO A 1 111 ? 17.581 7.946 -18.454 1.00 78.06 111 PRO A N 1
ATOM 849 C CA . PRO A 1 111 ? 17.409 9.403 -18.379 1.00 78.06 111 PRO A CA 1
ATOM 850 C C . PRO A 1 111 ? 16.087 9.838 -17.731 1.00 78.06 111 PRO A C 1
ATOM 852 O O . PRO A 1 111 ? 15.982 10.939 -17.193 1.00 78.06 111 PRO A O 1
ATOM 855 N N . HIS A 1 112 ? 15.070 8.975 -17.793 1.00 82.00 112 HIS A N 1
ATOM 856 C CA . HIS A 1 112 ? 13.721 9.238 -17.302 1.00 82.00 112 HIS A CA 1
ATOM 857 C C . HIS A 1 112 ? 13.264 8.087 -16.395 1.00 82.00 112 HIS A C 1
ATOM 859 O O . HIS A 1 112 ? 12.552 7.190 -16.853 1.00 82.00 112 HIS A O 1
ATOM 865 N N . PRO A 1 113 ? 13.687 8.071 -15.116 1.00 86.88 113 PRO A N 1
ATOM 866 C CA . PRO A 1 113 ? 13.278 7.029 -14.187 1.00 86.88 113 PRO A CA 1
ATOM 867 C C . PRO A 1 113 ? 11.772 7.102 -13.921 1.00 86.88 113 PRO A C 1
ATOM 869 O O . PRO A 1 113 ? 11.238 8.148 -13.552 1.00 86.88 113 PRO A O 1
ATOM 872 N N . VAL A 1 114 ? 11.091 5.965 -14.065 1.00 91.69 114 VAL A N 1
ATOM 873 C CA . VAL A 1 114 ? 9.660 5.832 -13.773 1.00 91.69 114 VAL A CA 1
ATOM 874 C C . VAL A 1 114 ? 9.482 5.142 -12.424 1.00 91.69 114 VAL A C 1
ATOM 876 O O . VAL A 1 114 ? 10.005 4.047 -12.204 1.00 91.69 114 VAL A O 1
ATOM 879 N N . ARG A 1 115 ? 8.716 5.777 -11.527 1.00 92.25 115 ARG A N 1
ATOM 880 C CA . ARG A 1 115 ? 8.277 5.202 -10.247 1.00 92.25 115 ARG A CA 1
ATOM 881 C C . ARG A 1 115 ? 6.760 5.069 -10.240 1.00 92.25 115 ARG A C 1
ATOM 883 O O . ARG A 1 115 ? 6.058 6.038 -10.522 1.00 92.25 115 ARG A O 1
ATOM 890 N N . VAL A 1 116 ? 6.256 3.893 -9.885 1.00 94.62 116 VAL A N 1
ATOM 891 C CA . VAL A 1 116 ? 4.815 3.631 -9.774 1.00 94.62 116 VAL A CA 1
ATOM 892 C C . VAL A 1 116 ? 4.507 3.133 -8.371 1.00 94.62 116 VAL A C 1
ATOM 894 O O . VAL A 1 116 ? 5.126 2.186 -7.893 1.00 94.62 116 VAL A O 1
ATOM 897 N N . PHE A 1 117 ? 3.528 3.754 -7.718 1.00 94.62 117 PHE A N 1
ATOM 898 C CA . PHE A 1 117 ? 3.125 3.423 -6.353 1.00 94.62 117 PHE A CA 1
ATOM 899 C C . PHE A 1 117 ? 1.745 2.770 -6.333 1.00 94.62 117 PHE A C 1
ATOM 901 O O . PHE A 1 117 ? 0.811 3.217 -7.003 1.00 94.62 117 PHE A O 1
ATOM 908 N N . GLU A 1 118 ? 1.586 1.729 -5.522 1.00 94.12 118 GLU A N 1
ATOM 909 C CA . GLU A 1 118 ? 0.291 1.110 -5.279 1.00 94.12 118 GLU A CA 1
ATOM 910 C C . GLU A 1 118 ? -0.576 2.006 -4.388 1.00 94.12 118 GLU A C 1
ATOM 912 O O . GLU A 1 118 ? -0.496 1.938 -3.164 1.00 94.12 118 GLU A O 1
ATOM 917 N N . ARG A 1 119 ? -1.449 2.813 -5.006 1.00 93.19 119 ARG A N 1
ATOM 918 C CA . ARG A 1 119 ? -2.207 3.942 -4.414 1.00 93.19 119 ARG A CA 1
ATOM 919 C C . ARG A 1 119 ? -1.302 5.083 -3.917 1.00 93.19 119 ARG A C 1
ATOM 921 O O . ARG A 1 119 ? -0.081 5.017 -4.023 1.00 93.19 119 ARG A O 1
ATOM 928 N N . SER A 1 120 ? -1.897 6.138 -3.366 1.00 92.94 120 SER A N 1
ATOM 929 C CA . SER A 1 120 ? -1.181 7.338 -2.918 1.00 92.94 120 SER A CA 1
ATOM 930 C C . SER A 1 120 ? -1.675 7.855 -1.568 1.00 92.94 120 SER A C 1
ATOM 932 O O . SER A 1 120 ? -2.741 7.458 -1.103 1.00 92.94 120 SER A O 1
ATOM 934 N N . VAL A 1 121 ? -0.933 8.787 -0.959 1.00 90.88 121 VAL A N 1
ATOM 935 C CA . VAL A 1 121 ? -1.385 9.514 0.246 1.00 90.88 121 VAL A CA 1
ATOM 936 C C . VAL A 1 121 ? -2.714 10.249 0.023 1.00 90.88 121 VAL A C 1
ATOM 938 O O . VAL A 1 121 ? -3.485 10.433 0.958 1.00 90.88 121 VAL A O 1
ATOM 941 N N . PHE A 1 122 ? -3.029 10.613 -1.225 1.00 91.19 122 PHE A N 1
ATOM 942 C CA . PHE A 1 122 ? -4.320 11.204 -1.576 1.00 91.19 122 PHE A CA 1
ATOM 943 C C . PHE A 1 122 ? -5.463 10.197 -1.411 1.00 91.19 122 PHE A C 1
ATOM 945 O O . PHE A 1 122 ? -6.491 10.539 -0.841 1.00 91.19 122 PHE A O 1
ATOM 952 N N . SER A 1 123 ? -5.255 8.943 -1.823 1.00 89.81 123 SER A N 1
ATOM 953 C CA . SER A 1 123 ? -6.261 7.872 -1.709 1.00 89.81 123 SER A CA 1
ATOM 954 C C . SER A 1 123 ? -6.468 7.324 -0.293 1.00 89.81 123 SER A C 1
ATOM 956 O O . SER A 1 123 ? -7.275 6.415 -0.101 1.00 89.81 123 SER A O 1
ATOM 958 N N . ASP A 1 124 ? -5.675 7.789 0.675 1.00 87.81 124 ASP A N 1
ATOM 959 C CA . ASP A 1 124 ? -5.885 7.495 2.095 1.00 87.81 124 ASP A CA 1
ATOM 960 C C . ASP A 1 124 ? -6.843 8.514 2.732 1.00 87.81 124 ASP A C 1
ATOM 962 O O . ASP A 1 124 ? -7.427 8.238 3.780 1.00 87.81 124 ASP A O 1
ATOM 966 N N . ARG A 1 125 ? -7.000 9.691 2.111 1.00 84.69 125 ARG A N 1
ATOM 967 C CA . ARG A 1 125 ? -7.870 10.776 2.579 1.00 84.69 125 ARG A CA 1
ATOM 968 C C . ARG A 1 125 ? -9.215 10.818 1.851 1.00 84.69 125 ARG A C 1
ATOM 970 O O . ARG A 1 125 ? -10.212 11.124 2.500 1.00 84.69 125 ARG A O 1
ATOM 977 N N . TYR A 1 126 ? -9.207 10.582 0.540 1.00 80.00 126 TYR A N 1
ATOM 978 C CA . TYR A 1 126 ? -10.368 10.633 -0.355 1.00 80.00 126 TYR A CA 1
ATOM 979 C C . TYR A 1 126 ? -10.723 9.232 -0.847 1.00 80.00 126 TYR A C 1
ATOM 981 O O . TYR A 1 126 ? -11.935 8.948 -0.942 1.00 80.00 126 TYR A O 1
#

Mean predicted aligned error: 13.26 Å

Sequence (126 aa):
AVGKSTFLKLLGATFPQWHLVTEPVAQWRKVPAGGTAQVTAIPVTPRDRQRHPGTPSSPTVPLQAAVGSANLLQMMYQEPARWSYTFQTFSCISRLKAMLEPPDEGPPKTPHPVRVFERSVFSDRY

Nearest PDB structures (foldseek):
  5mqj-assembly1_A  TM=8.611E-01  e=4.722E-07  Homo sapiens
  5mqj-assembly2_C  TM=8.892E-01  e=1.102E-06  Homo sapiens
  2no0-assembly1_A  TM=7.995E-01  e=5.743E-07  Homo sapiens
  2no1-assembly1_A  TM=8.007E-01  e=7.957E-07  Homo sapiens
  2zi3-assembly1_A  TM=8.013E-01  e=1.740E-06  Homo sapiens